Protein AF-A0A4P7CTR2-F1 (afdb_monomer_lite)

Structure (mmCIF, N/CA/C/O backbone):
data_AF-A0A4P7CTR2-F1
#
_entry.id   AF-A0A4P7CTR2-F1
#
loop_
_atom_site.group_PDB
_atom_site.id
_atom_site.type_symbol
_atom_site.label_atom_id
_atom_site.label_alt_id
_atom_site.label_comp_id
_atom_site.label_asym_id
_atom_site.label_entity_id
_atom_site.label_seq_id
_atom_site.pdbx_PDB_ins_code
_atom_site.Cartn_x
_atom_site.Cartn_y
_atom_site.Cartn_z
_atom_site.occupancy
_atom_site.B_iso_or_equiv
_atom_site.auth_seq_id
_atom_site.auth_comp_id
_atom_site.auth_asym_id
_atom_site.auth_atom_id
_atom_site.pdbx_PDB_model_num
ATOM 1 N N . MET A 1 1 ? -26.655 32.347 14.691 1.00 46.69 1 MET A N 1
ATOM 2 C CA . MET A 1 1 ? -25.375 31.893 15.283 1.00 46.69 1 MET A CA 1
ATOM 3 C C . MET A 1 1 ? -25.163 30.424 14.925 1.00 46.69 1 MET A C 1
ATOM 5 O O . MET A 1 1 ? -25.678 29.592 15.640 1.00 46.69 1 MET A O 1
ATOM 9 N N . ASN A 1 2 ? -24.488 30.093 13.814 1.00 53.22 2 ASN A N 1
ATOM 10 C CA . ASN A 1 2 ? -24.269 28.684 13.411 1.00 53.22 2 ASN A CA 1
ATOM 11 C C . ASN A 1 2 ? -22.835 28.371 12.930 1.00 53.22 2 ASN A C 1
ATOM 13 O O . ASN A 1 2 ? -22.507 27.213 12.744 1.00 53.22 2 ASN A O 1
ATOM 17 N N . GLY A 1 3 ? -21.941 29.354 12.757 1.00 57.62 3 GLY A N 1
ATOM 18 C CA . GLY A 1 3 ? -20.643 29.130 12.093 1.00 57.62 3 GLY A CA 1
ATOM 19 C C . GLY A 1 3 ? -19.525 28.485 12.930 1.00 57.62 3 GLY A C 1
ATOM 20 O O . GLY A 1 3 ? -18.577 27.967 12.348 1.00 57.62 3 GLY A O 1
ATOM 21 N N . SER A 1 4 ? -19.605 28.511 14.266 1.00 69.31 4 SER A N 1
ATOM 22 C CA . SER A 1 4 ? -18.518 28.031 15.146 1.00 69.31 4 SER A CA 1
ATOM 23 C C . SER A 1 4 ? -18.442 26.498 15.207 1.00 69.31 4 SER A C 1
ATOM 25 O O . SER A 1 4 ? -17.381 25.910 15.008 1.00 69.31 4 SER A O 1
ATOM 27 N N . TRP A 1 5 ? -19.594 25.840 15.361 1.00 57.62 5 TRP A N 1
ATOM 28 C CA . TRP A 1 5 ? -19.695 24.382 15.472 1.00 57.62 5 TRP A CA 1
ATOM 29 C C . TRP A 1 5 ? -19.269 23.648 14.195 1.00 57.62 5 TRP A C 1
ATOM 31 O O . TRP A 1 5 ? -18.527 22.672 14.261 1.00 57.62 5 TRP A O 1
ATOM 41 N N . PHE A 1 6 ? -19.649 24.157 13.016 1.00 58.06 6 PHE A N 1
ATOM 42 C CA . PHE A 1 6 ? -19.224 23.560 11.744 1.00 58.06 6 PHE A CA 1
ATOM 43 C C . PHE A 1 6 ? -17.711 23.653 11.521 1.00 58.06 6 PHE A C 1
ATOM 45 O O . PHE A 1 6 ? -17.120 22.734 10.956 1.00 58.06 6 PHE A O 1
ATOM 52 N N . ARG A 1 7 ? -17.065 24.736 11.975 1.00 64.56 7 ARG A N 1
ATOM 53 C CA . ARG A 1 7 ? -15.605 24.887 11.873 1.00 64.56 7 ARG A CA 1
ATOM 54 C C . ARG A 1 7 ? -14.872 23.949 12.827 1.00 64.56 7 ARG A C 1
ATOM 56 O O . ARG A 1 7 ? -13.909 23.321 12.401 1.00 64.56 7 ARG A O 1
ATOM 63 N N . ALA A 1 8 ? -15.345 23.814 14.066 1.00 62.16 8 ALA A N 1
ATOM 64 C CA . ALA A 1 8 ? -14.761 22.899 15.047 1.00 62.16 8 ALA A CA 1
ATOM 65 C C . ALA A 1 8 ? -14.854 21.433 14.592 1.00 62.16 8 ALA A C 1
ATOM 67 O O . ALA A 1 8 ? -13.853 20.722 14.611 1.00 62.16 8 ALA A O 1
ATOM 68 N N . ASN A 1 9 ? -16.016 21.009 14.081 1.00 65.06 9 ASN A N 1
ATOM 69 C CA . ASN A 1 9 ? -16.195 19.651 13.561 1.00 65.06 9 ASN A CA 1
ATOM 70 C C . ASN A 1 9 ? -15.327 19.384 12.326 1.00 65.06 9 ASN A C 1
ATOM 72 O O . ASN A 1 9 ? -14.750 18.307 12.204 1.00 65.06 9 ASN A O 1
ATOM 76 N N . ARG A 1 10 ? -15.183 20.370 11.428 1.00 59.97 10 ARG A N 1
ATOM 77 C CA . ARG A 1 10 ? -14.284 20.254 10.272 1.00 59.97 10 ARG A CA 1
ATOM 78 C C . ARG A 1 10 ? -12.820 20.145 10.702 1.00 59.97 10 ARG A C 1
ATOM 80 O O . ARG A 1 10 ? -12.109 19.303 10.173 1.00 59.97 10 ARG A O 1
ATOM 87 N N . ALA A 1 11 ? -12.382 20.958 11.662 1.00 59.28 11 ALA A N 1
ATOM 88 C CA . ALA A 1 11 ? -11.019 20.902 12.185 1.00 59.28 11 ALA A CA 1
ATOM 89 C C . ALA A 1 11 ? -10.722 19.556 12.871 1.00 59.28 11 ALA A C 1
ATOM 91 O O . ALA A 1 11 ? -9.657 18.984 12.657 1.00 59.28 11 ALA A O 1
ATOM 92 N N . ALA A 1 12 ? -11.680 19.016 13.631 1.00 61.75 12 ALA A N 1
ATOM 93 C CA . ALA A 1 12 ? -11.560 17.695 14.246 1.00 61.75 12 ALA A CA 1
ATOM 94 C C . ALA A 1 12 ? -11.487 16.571 13.196 1.00 61.75 12 ALA A C 1
ATOM 96 O O . ALA A 1 12 ? -10.621 15.703 13.291 1.00 61.75 12 ALA A O 1
ATOM 97 N N . ALA A 1 13 ? -12.336 16.615 12.163 1.00 63.25 13 ALA A N 1
ATOM 98 C CA . ALA A 1 13 ? -12.302 15.653 11.061 1.00 63.25 13 ALA A CA 1
ATOM 99 C C . ALA A 1 13 ? -10.981 15.720 10.274 1.00 63.25 13 ALA A C 1
ATOM 101 O O . ALA A 1 13 ? -10.389 14.686 9.974 1.00 63.25 13 ALA A O 1
ATOM 102 N N . GLN A 1 14 ? -10.478 16.928 10.007 1.00 69.12 14 GLN A N 1
ATOM 103 C CA . GLN A 1 14 ? -9.193 17.133 9.340 1.00 69.12 14 GLN A CA 1
ATOM 104 C C . GLN A 1 14 ? -8.031 16.597 10.187 1.00 69.12 14 GLN A C 1
ATOM 106 O O . GLN A 1 14 ? -7.189 15.873 9.674 1.00 69.12 14 GLN A O 1
ATOM 111 N N . SER A 1 15 ? -8.027 16.864 11.497 1.00 73.25 15 SER A N 1
ATOM 112 C CA . SER A 1 15 ? -7.017 16.325 12.415 1.00 73.25 15 SER A CA 1
ATOM 113 C C . SER A 1 15 ? -7.023 14.793 12.465 1.00 73.25 15 SER A C 1
ATOM 115 O O . SER A 1 15 ? -5.956 14.189 12.553 1.00 73.25 15 SER A O 1
ATOM 117 N N . ALA A 1 16 ? -8.199 14.160 12.415 1.00 77.50 16 ALA A N 1
ATOM 118 C CA . ALA A 1 16 ? -8.325 12.703 12.401 1.00 77.50 16 ALA A CA 1
ATOM 119 C C . ALA A 1 16 ? -7.847 12.092 11.071 1.00 77.50 16 ALA A C 1
ATOM 121 O O . ALA A 1 16 ? -7.137 11.085 11.079 1.00 77.50 16 ALA A O 1
ATOM 122 N N . SER A 1 17 ? -8.179 12.730 9.943 1.00 80.19 17 SER A N 1
ATOM 123 C CA . SER A 1 17 ? -7.702 12.359 8.603 1.00 80.19 17 SER A CA 1
ATOM 124 C C . SER A 1 17 ? -6.172 12.444 8.523 1.00 80.19 17 SER A C 1
ATOM 126 O O . SER A 1 17 ? -5.509 11.461 8.189 1.00 80.19 17 SER A O 1
ATOM 128 N N . THR A 1 18 ? -5.580 13.550 8.990 1.00 84.25 18 THR A N 1
ATOM 129 C CA . THR A 1 18 ? -4.121 13.718 9.035 1.00 84.25 18 THR A CA 1
ATOM 130 C C . THR A 1 18 ? -3.440 12.703 9.956 1.00 84.25 18 THR A C 1
ATOM 132 O O . THR A 1 18 ? -2.408 12.146 9.584 1.00 84.25 18 THR A O 1
ATOM 135 N N . ALA A 1 19 ? -3.993 12.429 11.141 1.00 87.75 19 ALA A N 1
ATOM 136 C CA . ALA A 1 19 ? -3.435 11.425 12.050 1.00 87.75 19 ALA A CA 1
ATOM 137 C C . ALA A 1 19 ? -3.468 10.017 11.431 1.00 87.75 19 ALA A C 1
ATOM 139 O O . ALA A 1 19 ? -2.473 9.295 11.499 1.00 87.75 19 ALA A O 1
ATOM 140 N N . SER A 1 20 ? -4.575 9.666 10.772 1.00 90.56 20 SER A N 1
ATOM 141 C CA . SER A 1 20 ? -4.723 8.391 10.062 1.00 90.56 20 SER A CA 1
ATOM 142 C C . SER A 1 20 ? -3.704 8.273 8.928 1.00 90.56 20 SER A C 1
ATOM 144 O O . SER A 1 20 ? -3.016 7.261 8.831 1.00 90.56 20 SER A O 1
ATOM 146 N N . ALA A 1 21 ? -3.527 9.332 8.130 1.00 90.56 21 ALA A N 1
ATOM 147 C CA . ALA A 1 21 ? -2.545 9.358 7.049 1.00 90.56 21 ALA A CA 1
ATOM 148 C C . ALA A 1 21 ? -1.117 9.108 7.561 1.00 90.56 21 ALA A C 1
ATOM 150 O O . ALA A 1 21 ? -0.398 8.297 6.988 1.00 90.56 21 ALA A O 1
ATOM 151 N N . HIS A 1 22 ? -0.720 9.727 8.678 1.00 91.69 22 HIS A N 1
ATOM 152 C CA . HIS A 1 22 ? 0.603 9.505 9.278 1.00 91.69 22 HIS A CA 1
ATOM 153 C C . HIS A 1 22 ? 0.786 8.073 9.795 1.00 91.69 22 HIS A C 1
ATOM 155 O O . HIS A 1 22 ? 1.853 7.482 9.613 1.00 91.69 22 HIS A O 1
ATOM 161 N N . GLN A 1 23 ? -0.240 7.500 10.429 1.00 94.69 23 GLN A N 1
ATOM 162 C CA . GLN A 1 23 ? -0.189 6.119 10.911 1.00 94.69 23 GLN A CA 1
ATOM 163 C C . GLN A 1 23 ? -0.034 5.139 9.748 1.00 94.69 23 GLN A C 1
ATOM 165 O O . GLN A 1 23 ? 0.884 4.317 9.757 1.00 94.69 23 GLN A O 1
ATOM 170 N N . ILE A 1 24 ? -0.868 5.273 8.717 1.00 94.88 24 ILE A N 1
ATOM 171 C CA . ILE A 1 24 ? -0.808 4.434 7.517 1.00 94.88 24 ILE A CA 1
ATOM 172 C C . ILE A 1 24 ? 0.540 4.609 6.820 1.00 94.88 24 ILE A C 1
ATOM 174 O O . ILE A 1 24 ? 1.201 3.616 6.525 1.00 94.88 24 ILE A O 1
ATOM 178 N N . ALA A 1 25 ? 1.002 5.849 6.649 1.00 93.94 25 ALA A N 1
ATOM 179 C CA . ALA A 1 25 ? 2.298 6.141 6.050 1.00 93.94 25 ALA A CA 1
ATOM 180 C C . ALA A 1 25 ? 3.446 5.438 6.778 1.00 93.94 25 ALA A C 1
ATOM 182 O O . ALA A 1 25 ? 4.330 4.893 6.128 1.00 93.94 25 ALA A O 1
ATOM 183 N N . SER A 1 26 ? 3.431 5.403 8.114 1.00 94.12 26 SER A N 1
ATOM 184 C CA . SER A 1 26 ? 4.480 4.731 8.890 1.00 94.12 26 SER A CA 1
ATOM 185 C C . SER A 1 26 ? 4.509 3.214 8.660 1.00 94.12 26 SER A C 1
ATOM 187 O O . SER A 1 26 ? 5.589 2.637 8.502 1.00 94.12 26 SER A O 1
ATOM 189 N N . ILE A 1 27 ? 3.338 2.574 8.560 1.00 93.12 27 ILE A N 1
ATOM 190 C CA . ILE A 1 27 ? 3.205 1.145 8.242 1.00 93.12 27 ILE A CA 1
ATOM 191 C C . ILE A 1 27 ? 3.717 0.887 6.824 1.00 93.12 27 ILE A C 1
ATOM 193 O O . ILE A 1 27 ? 4.612 0.064 6.623 1.00 93.12 27 ILE A O 1
ATOM 197 N N . VAL A 1 28 ? 3.189 1.629 5.851 1.00 94.31 28 VAL A N 1
ATOM 198 C CA . VAL A 1 28 ? 3.512 1.470 4.429 1.00 94.31 28 VAL A CA 1
ATOM 199 C C . VAL A 1 28 ? 4.990 1.754 4.167 1.00 94.31 28 VAL A C 1
ATOM 201 O O . VAL A 1 28 ? 5.635 0.987 3.458 1.00 94.31 28 VAL A O 1
ATOM 204 N N . ALA A 1 29 ? 5.569 2.780 4.796 1.00 91.88 29 ALA A N 1
ATOM 205 C CA . ALA A 1 29 ? 6.996 3.078 4.704 1.00 91.88 29 ALA A CA 1
ATOM 206 C C . ALA A 1 29 ? 7.856 1.946 5.274 1.00 91.88 29 ALA A C 1
ATOM 208 O O . ALA A 1 29 ? 8.829 1.540 4.645 1.00 91.88 29 ALA A O 1
ATOM 209 N N . THR A 1 30 ? 7.487 1.403 6.437 1.00 91.81 30 THR A N 1
ATOM 210 C CA . THR A 1 30 ? 8.236 0.313 7.082 1.00 91.81 30 THR A CA 1
ATOM 211 C C . THR A 1 30 ? 8.235 -0.946 6.216 1.00 91.81 30 THR A C 1
ATOM 213 O O . THR A 1 30 ? 9.282 -1.565 5.994 1.00 91.81 30 THR A O 1
ATOM 216 N N . LEU A 1 31 ? 7.067 -1.318 5.690 1.00 90.50 31 LEU A N 1
ATOM 217 C CA . LEU A 1 31 ? 6.903 -2.495 4.840 1.00 90.50 31 LEU A CA 1
ATOM 218 C C . LEU A 1 31 ? 7.551 -2.295 3.465 1.00 90.50 31 LEU A C 1
ATOM 220 O O . LEU A 1 31 ? 8.256 -3.189 2.991 1.00 90.50 31 LEU A O 1
ATOM 224 N N . GLY A 1 32 ? 7.372 -1.122 2.859 1.00 88.19 3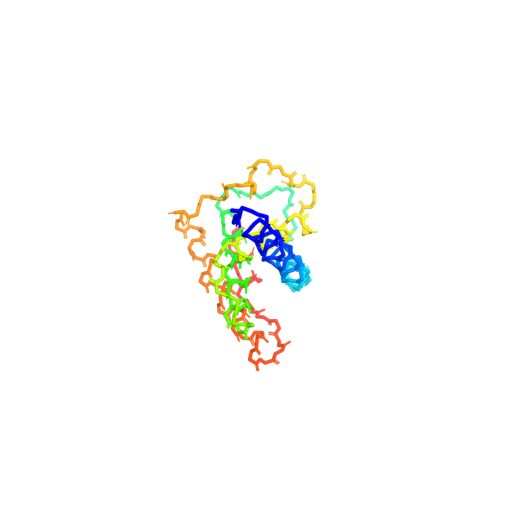2 GLY A N 1
ATOM 225 C CA . GLY A 1 32 ? 7.982 -0.747 1.586 1.00 88.19 32 GLY A CA 1
ATOM 226 C C . GLY A 1 32 ? 9.506 -0.731 1.665 1.00 88.19 32 GLY A C 1
ATOM 227 O O . GLY A 1 32 ? 10.164 -1.382 0.858 1.00 88.19 32 GLY A O 1
ATOM 228 N N . LEU A 1 33 ? 10.081 -0.094 2.689 1.00 86.81 33 LEU A N 1
ATOM 229 C CA . LEU A 1 33 ? 11.529 -0.087 2.914 1.00 86.81 33 LEU A CA 1
ATOM 230 C C . LEU A 1 33 ? 12.072 -1.505 3.120 1.00 86.81 33 LEU A C 1
ATOM 232 O O . LEU A 1 33 ? 13.086 -1.869 2.532 1.00 86.81 33 LEU A O 1
ATOM 236 N N . SER A 1 34 ? 11.379 -2.336 3.904 1.00 85.06 34 SER A N 1
ATOM 237 C CA . SER A 1 34 ? 11.779 -3.733 4.125 1.00 85.06 34 SER A CA 1
ATOM 238 C C . SER A 1 34 ? 11.745 -4.568 2.841 1.00 85.06 34 SER A C 1
ATOM 240 O O . SER A 1 34 ? 12.516 -5.514 2.694 1.00 85.06 34 SER A O 1
ATOM 242 N N . ALA A 1 35 ? 10.835 -4.271 1.915 1.00 85.12 35 ALA A N 1
ATOM 243 C CA . ALA A 1 35 ? 10.794 -4.902 0.600 1.00 85.12 35 ALA A CA 1
ATOM 244 C C . ALA A 1 35 ? 11.918 -4.385 -0.311 1.00 85.12 35 ALA A C 1
ATOM 246 O O . ALA A 1 35 ? 12.635 -5.202 -0.885 1.00 85.12 35 ALA A O 1
ATOM 247 N N . ILE A 1 36 ? 12.137 -3.066 -0.359 1.00 83.56 36 ILE A N 1
ATOM 248 C CA . ILE A 1 36 ? 13.215 -2.429 -1.132 1.00 83.56 36 ILE A CA 1
ATOM 249 C C . ILE A 1 36 ? 14.587 -2.949 -0.701 1.00 83.56 36 ILE A C 1
ATOM 251 O O . ILE A 1 36 ? 15.394 -3.287 -1.550 1.00 83.56 36 ILE A O 1
ATOM 255 N N . MET A 1 37 ? 14.842 -3.073 0.603 1.00 81.25 37 MET A N 1
ATOM 256 C CA . MET A 1 37 ? 16.113 -3.593 1.123 1.00 81.25 37 MET A CA 1
ATOM 257 C C . MET A 1 37 ? 16.336 -5.082 0.819 1.00 81.25 37 MET A C 1
ATOM 259 O O . MET A 1 37 ? 17.470 -5.550 0.881 1.00 81.25 37 MET A O 1
ATOM 263 N N . ARG A 1 38 ? 15.262 -5.841 0.551 1.00 78.38 38 ARG A N 1
ATOM 264 C CA . ARG A 1 38 ? 15.325 -7.268 0.186 1.00 78.38 38 ARG A CA 1
ATOM 265 C C . ARG A 1 38 ? 15.453 -7.484 -1.317 1.00 78.38 38 ARG A C 1
ATOM 267 O O . ARG A 1 38 ? 16.024 -8.489 -1.722 1.00 78.38 38 ARG A O 1
ATOM 274 N N . SER A 1 39 ? 14.930 -6.573 -2.133 1.00 68.62 39 SER A N 1
ATOM 275 C CA . SER A 1 39 ? 15.355 -6.472 -3.526 1.00 68.62 39 SER A CA 1
ATOM 276 C C . SER A 1 39 ? 16.782 -5.931 -3.545 1.00 68.62 39 SER A C 1
ATOM 278 O O . SER A 1 39 ? 17.101 -5.035 -2.776 1.00 68.62 39 SER A O 1
ATOM 280 N N . GLU A 1 40 ? 17.663 -6.401 -4.418 1.00 69.06 40 GLU A N 1
ATOM 281 C CA . GLU A 1 40 ? 19.028 -5.853 -4.569 1.00 69.06 40 GLU A CA 1
ATOM 282 C C . GLU A 1 40 ? 19.033 -4.423 -5.174 1.00 69.06 40 GLU A C 1
ATOM 284 O O . GLU A 1 40 ? 19.985 -3.978 -5.811 1.00 69.06 40 GLU A O 1
ATOM 289 N N . TYR A 1 41 ? 17.936 -3.690 -4.994 1.00 68.50 41 TYR A N 1
ATOM 290 C CA . TYR A 1 41 ? 17.607 -2.428 -5.616 1.00 68.50 41 TYR A CA 1
ATOM 291 C C . TYR A 1 41 ? 18.330 -1.270 -4.919 1.00 68.50 41 TYR A C 1
ATOM 293 O O . TYR A 1 41 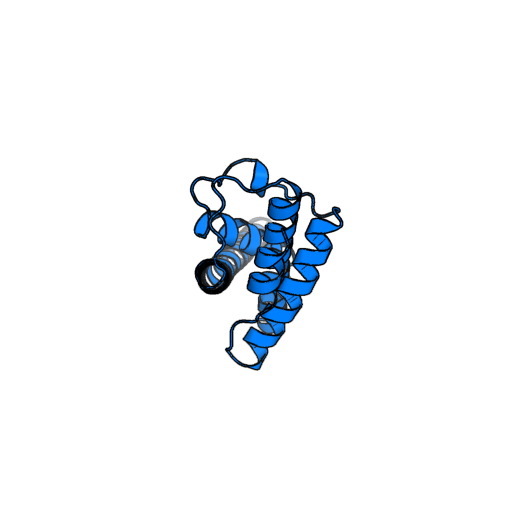? 17.918 -0.794 -3.861 1.00 68.50 41 TYR A O 1
ATOM 301 N N . GLN A 1 42 ? 19.418 -0.798 -5.530 1.00 64.38 42 GLN A N 1
ATOM 302 C CA . GLN A 1 42 ? 20.182 0.372 -5.082 1.00 64.38 42 GLN A CA 1
ATOM 303 C C . GLN A 1 42 ? 20.273 1.426 -6.194 1.00 64.38 42 GLN A C 1
ATOM 305 O O . GLN A 1 42 ? 21.322 1.581 -6.822 1.00 6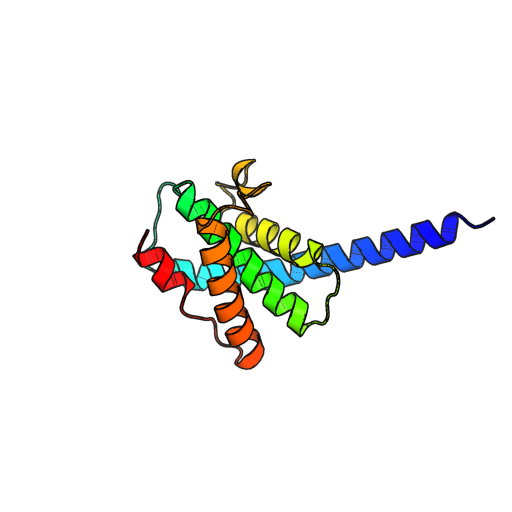4.38 42 GLN A O 1
ATOM 310 N N . PRO A 1 43 ? 19.195 2.172 -6.486 1.00 61.41 43 PRO A N 1
ATOM 311 C CA . PRO A 1 43 ? 19.262 3.201 -7.509 1.00 61.41 43 PRO A CA 1
ATOM 312 C C . PRO A 1 43 ? 20.053 4.414 -7.001 1.00 61.41 43 PRO A C 1
ATOM 314 O O . PRO A 1 43 ? 19.739 5.000 -5.964 1.00 61.41 43 PRO A O 1
ATOM 317 N N . CYS A 1 44 ? 21.044 4.860 -7.777 1.00 60.22 44 CYS A N 1
ATOM 318 C CA . CYS A 1 44 ? 21.643 6.188 -7.597 1.00 60.22 44 CYS A CA 1
ATOM 319 C C . CYS A 1 44 ? 20.664 7.320 -7.985 1.00 60.22 44 CYS A C 1
ATOM 321 O O . CYS A 1 44 ? 20.835 8.458 -7.551 1.00 60.22 44 CYS A O 1
ATOM 323 N N . SER A 1 45 ? 19.636 7.003 -8.781 1.00 66.12 45 SER A N 1
ATOM 324 C CA . SER A 1 45 ? 18.521 7.873 -9.176 1.00 66.12 45 SER A CA 1
ATOM 325 C C . SER A 1 45 ? 17.346 7.024 -9.674 1.00 66.12 45 SER A C 1
ATOM 327 O O . SER A 1 45 ? 17.575 6.016 -10.340 1.00 66.12 45 SER A O 1
ATOM 329 N N . LEU A 1 46 ? 16.105 7.437 -9.406 1.00 72.38 46 LEU A N 1
ATOM 330 C CA . LEU A 1 46 ? 14.901 6.783 -9.933 1.00 72.38 46 LEU A CA 1
ATOM 331 C C . LEU A 1 46 ? 14.539 7.362 -11.311 1.00 72.38 46 LEU A C 1
ATOM 333 O O . LEU A 1 46 ? 14.575 8.579 -11.494 1.00 72.38 46 LEU A O 1
ATOM 337 N N . SER A 1 47 ? 14.173 6.511 -12.275 1.00 80.69 47 SER A N 1
ATOM 338 C CA . SER A 1 47 ? 13.564 6.971 -13.534 1.00 80.69 47 SER A CA 1
ATOM 339 C C . SER A 1 47 ? 12.164 7.549 -13.279 1.00 80.69 47 SER A C 1
ATOM 341 O O . SER A 1 47 ? 11.554 7.260 -12.248 1.00 80.69 47 SER A O 1
ATOM 343 N N . ALA A 1 48 ? 11.633 8.354 -14.205 1.00 80.75 48 ALA A N 1
ATOM 344 C CA . ALA A 1 48 ? 10.272 8.893 -14.089 1.00 80.75 48 ALA A CA 1
ATOM 345 C C . ALA A 1 48 ? 9.213 7.776 -14.013 1.00 80.75 48 ALA A C 1
ATOM 347 O O . ALA A 1 48 ? 8.353 7.806 -13.137 1.00 80.75 48 ALA A O 1
ATOM 348 N N . ASP A 1 49 ? 9.346 6.737 -14.841 1.00 85.62 49 ASP A N 1
ATOM 349 C CA . ASP A 1 49 ? 8.461 5.566 -14.822 1.00 85.62 49 ASP A CA 1
ATOM 350 C C . ASP A 1 49 ? 8.529 4.807 -13.494 1.00 85.62 49 ASP A C 1
ATOM 352 O O . ASP A 1 49 ? 7.494 4.430 -12.941 1.00 85.62 49 ASP A O 1
ATOM 356 N N . MET A 1 50 ? 9.731 4.600 -12.943 1.00 84.88 50 MET A N 1
ATOM 357 C CA . MET A 1 50 ? 9.886 3.919 -11.656 1.00 84.88 50 MET A CA 1
ATOM 358 C C . MET A 1 50 ? 9.378 4.781 -10.497 1.00 84.88 50 MET A C 1
ATOM 360 O O . MET A 1 50 ? 8.767 4.269 -9.564 1.00 84.88 50 MET A O 1
ATOM 364 N N . THR A 1 51 ? 9.563 6.098 -10.585 1.00 84.94 51 THR A N 1
ATOM 365 C CA . THR A 1 51 ? 8.989 7.076 -9.653 1.00 84.94 51 THR A CA 1
ATOM 366 C C . THR A 1 51 ? 7.463 6.960 -9.654 1.00 84.94 51 THR A C 1
ATOM 368 O O . THR A 1 51 ? 6.865 6.699 -8.614 1.00 84.94 51 THR A O 1
ATOM 371 N N . ALA A 1 52 ? 6.820 7.041 -10.821 1.00 86.31 52 ALA A N 1
ATOM 372 C CA . ALA A 1 52 ? 5.370 6.891 -10.938 1.00 86.31 52 ALA A CA 1
ATOM 373 C C . ALA A 1 52 ? 4.887 5.522 -10.429 1.00 86.31 52 ALA A C 1
ATOM 375 O O . ALA A 1 52 ? 3.905 5.442 -9.693 1.00 86.31 52 ALA A O 1
ATOM 376 N N . THR A 1 53 ? 5.618 4.455 -10.755 1.00 89.94 53 THR A N 1
ATOM 377 C CA . THR A 1 53 ? 5.321 3.085 -10.318 1.00 89.94 53 THR A CA 1
ATOM 378 C C . THR A 1 53 ? 5.390 2.937 -8.793 1.00 89.94 53 THR A C 1
ATOM 380 O O . THR A 1 53 ? 4.471 2.389 -8.185 1.00 89.94 53 THR A O 1
ATOM 383 N N . LEU A 1 54 ? 6.439 3.456 -8.149 1.00 88.81 54 LEU A N 1
ATOM 384 C CA . LEU A 1 54 ? 6.596 3.435 -6.692 1.00 88.81 54 LEU A CA 1
ATOM 385 C C . LEU A 1 54 ? 5.533 4.280 -5.988 1.00 88.81 54 LEU A C 1
ATOM 387 O O . LEU A 1 54 ? 4.959 3.836 -4.994 1.00 88.81 54 LEU A O 1
ATOM 391 N N . ALA A 1 55 ? 5.237 5.471 -6.511 1.00 88.25 55 ALA A N 1
ATOM 392 C CA . ALA A 1 55 ? 4.170 6.314 -5.979 1.00 88.25 55 ALA A CA 1
ATOM 393 C C . ALA A 1 55 ? 2.812 5.601 -6.051 1.00 88.25 55 ALA A C 1
ATOM 395 O O . ALA A 1 55 ? 2.084 5.557 -5.058 1.00 88.25 55 ALA A O 1
ATOM 396 N N . GLY A 1 56 ? 2.517 4.976 -7.195 1.00 91.69 56 GLY A N 1
ATOM 397 C CA . GLY A 1 56 ? 1.339 4.138 -7.382 1.00 91.69 56 GLY A CA 1
ATOM 398 C C . GLY A 1 56 ? 1.281 3.018 -6.352 1.00 91.69 56 GLY A C 1
ATOM 399 O O . GLY A 1 56 ? 0.276 2.878 -5.662 1.00 91.69 56 GLY A O 1
ATOM 400 N N . TYR A 1 57 ? 2.375 2.274 -6.179 1.00 94.12 57 TYR A N 1
ATOM 401 C CA . TYR A 1 57 ? 2.457 1.176 -5.214 1.00 94.12 57 TYR A CA 1
ATOM 402 C C . TYR A 1 57 ? 2.124 1.615 -3.785 1.00 94.12 57 TYR A C 1
ATOM 404 O O . TYR A 1 57 ? 1.259 1.021 -3.138 1.00 94.12 57 TYR A O 1
ATOM 412 N N . LEU A 1 58 ? 2.751 2.680 -3.284 1.00 93.00 58 LEU A N 1
ATOM 413 C CA . LEU A 1 58 ? 2.508 3.136 -1.912 1.00 93.00 58 LEU A CA 1
ATOM 414 C C . LEU A 1 58 ? 1.083 3.675 -1.729 1.00 93.00 58 LEU A C 1
ATOM 416 O O . LEU A 1 58 ? 0.482 3.459 -0.674 1.00 93.00 58 LEU A O 1
ATOM 420 N N . TYR A 1 59 ? 0.521 4.323 -2.754 1.00 92.81 59 TYR A N 1
ATOM 421 C CA . TYR A 1 59 ? -0.887 4.717 -2.774 1.00 92.81 59 TYR A CA 1
ATOM 422 C C . TYR A 1 59 ? -1.814 3.494 -2.712 1.00 92.81 59 TYR A C 1
ATOM 424 O O . TYR A 1 59 ? -2.703 3.442 -1.862 1.00 92.81 59 TYR A O 1
ATOM 432 N N . GLY A 1 60 ? -1.594 2.491 -3.566 1.00 94.50 60 GLY A N 1
ATOM 433 C CA . GLY A 1 60 ? -2.400 1.271 -3.618 1.00 94.50 60 GLY A CA 1
ATOM 434 C C . GLY A 1 60 ? -2.401 0.513 -2.292 1.00 94.50 60 GLY A C 1
ATOM 435 O O . GLY A 1 60 ? -3.462 0.125 -1.800 1.00 94.50 60 GLY A O 1
ATOM 436 N N . PHE A 1 61 ? -1.228 0.388 -1.668 1.00 96.06 61 PHE A N 1
ATOM 437 C CA . PHE A 1 61 ? -1.084 -0.241 -0.355 1.00 96.06 61 PHE A CA 1
ATOM 438 C C . PHE A 1 61 ? -1.828 0.556 0.721 1.00 96.06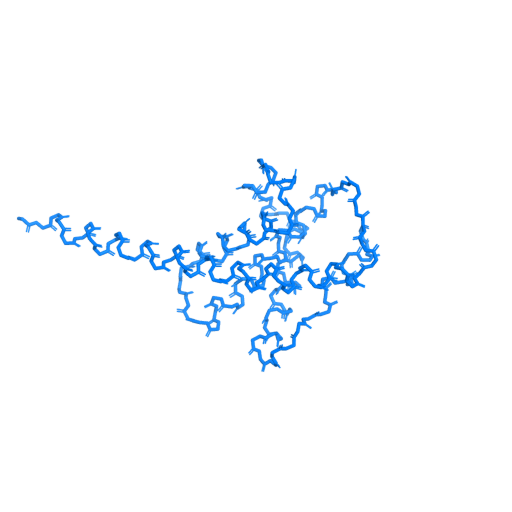 61 PHE A C 1
ATOM 440 O O . PHE A 1 61 ? -2.603 -0.002 1.501 1.00 96.06 61 PHE A O 1
ATOM 447 N N . SER A 1 62 ? -1.648 1.880 0.735 1.00 95.06 62 SER A N 1
ATOM 448 C CA . SER A 1 62 ? -2.359 2.770 1.659 1.00 95.06 62 SER A CA 1
ATOM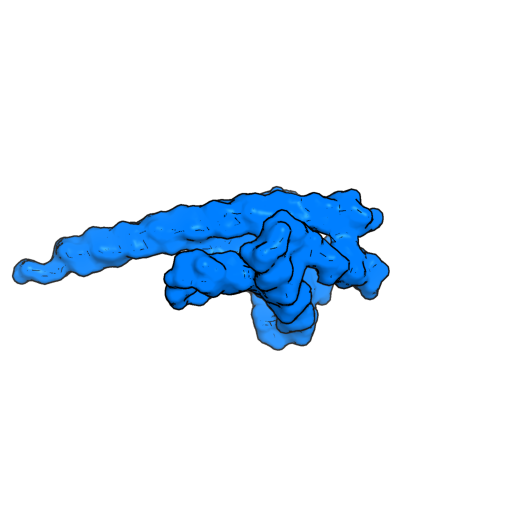 449 C C . SER A 1 62 ? -3.877 2.660 1.494 1.00 95.06 62 SER A C 1
ATOM 451 O O . SER A 1 62 ? -4.598 2.605 2.488 1.00 95.06 62 SER A O 1
ATOM 453 N N . ALA A 1 63 ? -4.375 2.556 0.258 1.00 94.56 63 ALA A N 1
ATOM 454 C CA . ALA A 1 63 ? -5.796 2.385 -0.034 1.00 94.56 63 ALA A CA 1
ATOM 455 C C . ALA A 1 63 ? -6.360 1.062 0.514 1.00 94.56 63 ALA A C 1
ATOM 457 O O . ALA A 1 63 ? -7.486 1.043 1.021 1.00 94.56 63 ALA A O 1
ATOM 458 N N . ALA A 1 64 ? -5.583 -0.025 0.473 1.00 95.38 64 ALA A N 1
ATOM 459 C CA . ALA A 1 64 ? -5.974 -1.296 1.081 1.00 95.38 64 ALA A CA 1
ATOM 460 C C . ALA A 1 64 ? -6.113 -1.174 2.611 1.00 95.38 64 ALA A C 1
ATOM 462 O O . ALA A 1 64 ? -7.112 -1.623 3.175 1.00 95.38 64 ALA A O 1
ATOM 463 N N . ILE A 1 65 ? -5.177 -0.489 3.283 1.00 94.38 65 ILE A N 1
ATOM 464 C CA . ILE A 1 65 ? -5.269 -0.230 4.732 1.00 94.38 65 ILE A CA 1
ATOM 465 C C . ILE A 1 65 ? -6.459 0.684 5.053 1.00 94.38 65 ILE A C 1
ATOM 467 O O . ILE A 1 65 ? -7.226 0.374 5.964 1.00 94.38 65 ILE A O 1
ATOM 471 N N . CYS A 1 66 ? -6.668 1.769 4.295 1.00 94.38 66 CYS A N 1
ATOM 472 C CA . CYS A 1 66 ? -7.836 2.641 4.464 1.00 94.38 66 CYS A CA 1
ATOM 473 C C . CYS A 1 66 ? -9.144 1.850 4.374 1.00 94.38 66 CYS A C 1
ATOM 475 O O . CYS A 1 66 ? -10.031 2.032 5.207 1.00 94.38 66 CYS A O 1
ATOM 477 N N . THR A 1 67 ? -9.245 0.939 3.404 1.00 94.62 67 THR A N 1
ATOM 478 C CA . THR A 1 67 ? -10.414 0.067 3.234 1.00 94.62 67 THR A CA 1
ATOM 479 C C . THR A 1 67 ? -10.600 -0.843 4.448 1.00 94.62 67 THR A C 1
ATOM 481 O O . THR A 1 67 ? -11.696 -0.912 5.002 1.00 94.62 67 THR A O 1
ATOM 484 N N . ALA A 1 68 ? -9.525 -1.481 4.916 1.00 94.19 68 ALA A N 1
ATOM 485 C CA . ALA A 1 68 ? -9.547 -2.353 6.089 1.00 94.19 68 ALA A CA 1
ATOM 486 C C . ALA A 1 68 ? -9.947 -1.622 7.380 1.00 94.19 68 ALA A C 1
ATOM 488 O O . ALA A 1 68 ? -10.599 -2.199 8.249 1.00 94.19 68 ALA A O 1
ATOM 489 N N . TRP A 1 69 ? -9.561 -0.353 7.511 1.00 94.00 69 TRP A N 1
ATOM 490 C CA . TRP A 1 69 ? -9.866 0.495 8.667 1.00 94.00 69 TRP A CA 1
ATOM 491 C C . TRP A 1 69 ? -11.165 1.296 8.505 1.00 94.00 69 TRP A C 1
ATOM 493 O O . TRP A 1 69 ? -11.482 2.120 9.361 1.00 94.00 69 TRP A O 1
ATOM 503 N N . ALA A 1 70 ? -11.923 1.060 7.428 1.00 92.50 70 ALA A N 1
ATOM 504 C CA . ALA A 1 70 ? -13.155 1.775 7.096 1.00 92.50 70 ALA A CA 1
ATOM 505 C C . ALA A 1 70 ? -12.991 3.311 7.032 1.00 92.50 70 ALA A C 1
ATOM 507 O O . ALA A 1 70 ? -13.898 4.071 7.382 1.00 92.50 70 ALA A O 1
ATOM 508 N N . ILE A 1 71 ? -11.834 3.784 6.563 1.00 90.31 71 ILE A N 1
ATOM 509 C CA . ILE A 1 71 ? -11.567 5.203 6.320 1.00 90.31 71 ILE A CA 1
ATOM 510 C C . ILE A 1 71 ? -12.189 5.591 4.975 1.00 90.31 71 ILE A C 1
ATOM 512 O O . ILE A 1 71 ? -11.716 5.188 3.916 1.00 90.31 71 ILE A O 1
ATOM 516 N N . ALA A 1 72 ? -13.259 6.389 5.021 1.00 82.25 72 ALA A N 1
ATOM 517 C CA . ALA A 1 72 ? -14.025 6.795 3.837 1.00 82.25 72 ALA A CA 1
ATOM 518 C C . ALA A 1 72 ? -13.365 7.914 3.005 1.00 82.25 72 ALA A C 1
ATOM 520 O O . ALA A 1 72 ? -13.754 8.148 1.861 1.00 82.25 72 ALA A O 1
ATOM 521 N N . ASP A 1 73 ? -12.398 8.630 3.578 1.00 84.56 73 ASP A N 1
ATOM 522 C CA . ASP A 1 73 ? -11.711 9.739 2.920 1.00 84.56 73 ASP A CA 1
ATOM 523 C C . ASP A 1 73 ? -10.605 9.213 1.993 1.00 84.56 73 ASP A C 1
ATOM 525 O O . ASP A 1 73 ? -9.538 8.792 2.441 1.00 84.56 73 ASP A O 1
ATOM 529 N N . GLN A 1 74 ? -10.862 9.247 0.683 1.00 76.38 74 GLN A N 1
ATOM 530 C CA . GLN A 1 74 ? -9.901 8.821 -0.340 1.00 76.38 74 GLN A CA 1
ATOM 531 C C . GLN A 1 74 ? -8.620 9.672 -0.350 1.00 76.38 74 GLN A C 1
ATOM 533 O O . GLN A 1 74 ? -7.576 9.178 -0.783 1.00 76.38 74 GLN A O 1
ATOM 538 N N . GLY A 1 75 ? -8.671 10.909 0.162 1.00 85.19 75 GLY A N 1
ATOM 539 C CA . GLY A 1 75 ? -7.497 11.769 0.308 1.00 85.19 75 GLY A CA 1
ATOM 540 C C . GLY A 1 75 ? -6.464 11.185 1.271 1.00 85.19 75 GLY A C 1
ATOM 541 O O . GLY A 1 75 ? -5.269 11.291 1.014 1.00 85.19 75 GLY A O 1
ATOM 542 N N . VAL A 1 76 ? -6.906 10.454 2.303 1.00 89.06 76 VAL A N 1
ATOM 543 C CA . VAL A 1 76 ? -6.017 9.834 3.302 1.00 89.06 76 VAL A CA 1
ATOM 544 C C . VAL A 1 76 ? -5.056 8.839 2.662 1.00 89.06 76 VAL A C 1
ATOM 546 O O . VAL A 1 76 ? -3.891 8.794 3.042 1.00 89.06 76 VAL A O 1
ATOM 549 N N . ALA A 1 77 ? -5.515 8.047 1.689 1.00 90.56 77 ALA A N 1
ATOM 550 C CA . ALA A 1 77 ? -4.658 7.070 1.018 1.00 90.56 77 ALA A CA 1
ATOM 551 C C . ALA A 1 77 ? -3.569 7.750 0.175 1.00 90.56 77 ALA A C 1
ATOM 553 O O . ALA A 1 77 ? -2.430 7.284 0.146 1.00 90.56 77 ALA A O 1
ATOM 554 N N . MET A 1 78 ? -3.911 8.859 -0.488 1.00 88.12 78 MET A N 1
ATOM 555 C CA . MET A 1 78 ? -2.952 9.642 -1.265 1.00 88.12 78 MET A CA 1
ATOM 556 C C . MET A 1 78 ? -1.945 10.339 -0.348 1.00 88.12 78 MET A C 1
ATOM 558 O O . MET A 1 78 ? -0.740 10.185 -0.536 1.00 88.12 78 MET A O 1
ATOM 562 N N . ASP A 1 79 ? -2.423 11.017 0.697 1.00 89.31 79 ASP A N 1
ATOM 563 C CA . ASP A 1 79 ? -1.574 11.676 1.691 1.00 89.31 79 ASP A CA 1
ATOM 564 C C . ASP A 1 79 ? -0.638 10.672 2.375 1.00 89.31 79 ASP A C 1
ATOM 566 O O . ASP A 1 79 ? 0.556 10.933 2.523 1.00 89.31 79 ASP A O 1
ATOM 570 N N . ALA A 1 80 ? -1.150 9.493 2.741 1.00 91.62 80 ALA A N 1
ATOM 571 C CA . ALA A 1 80 ? -0.350 8.422 3.322 1.00 91.62 80 ALA A CA 1
ATOM 572 C C . ALA A 1 80 ? 0.723 7.906 2.353 1.00 91.62 80 ALA A C 1
ATOM 574 O O . ALA A 1 80 ? 1.864 7.715 2.770 1.00 91.62 80 ALA A O 1
ATOM 575 N N . GLY A 1 81 ? 0.395 7.726 1.069 1.00 89.81 81 GLY A N 1
ATOM 576 C CA . GLY A 1 81 ? 1.360 7.331 0.038 1.00 89.81 81 GLY A CA 1
ATOM 577 C C . GLY A 1 81 ? 2.473 8.368 -0.152 1.00 89.81 81 GLY A C 1
ATOM 578 O O . GLY A 1 81 ? 3.656 8.018 -0.149 1.00 89.81 81 GLY A O 1
ATOM 579 N N . CYS A 1 82 ? 2.110 9.652 -0.228 1.00 86.81 82 CYS A N 1
ATOM 580 C CA . CYS A 1 82 ? 3.049 10.774 -0.322 1.00 86.81 82 CYS A CA 1
ATOM 581 C C . CYS A 1 82 ? 3.952 10.891 0.918 1.00 86.81 82 CYS A C 1
ATOM 583 O O . CYS A 1 82 ? 5.158 11.123 0.811 1.00 86.81 82 CYS A O 1
ATOM 585 N N . LEU A 1 83 ? 3.396 10.700 2.114 1.00 88.94 83 LEU A N 1
ATOM 586 C CA . LEU A 1 83 ? 4.178 10.678 3.349 1.00 88.94 83 LEU A CA 1
ATOM 587 C C . LEU A 1 83 ? 5.096 9.452 3.404 1.00 88.94 83 LEU A C 1
ATOM 589 O O . LEU A 1 83 ? 6.266 9.581 3.763 1.00 88.94 83 LEU A O 1
ATOM 593 N N . ALA A 1 84 ? 4.607 8.273 3.011 1.00 91.00 84 ALA A N 1
ATOM 594 C CA . ALA A 1 84 ? 5.396 7.047 3.003 1.00 91.00 84 ALA A CA 1
ATOM 595 C C . ALA A 1 84 ? 6.616 7.174 2.087 1.00 91.00 84 ALA A C 1
ATOM 597 O O . ALA A 1 84 ? 7.718 6.781 2.474 1.00 91.00 84 ALA A O 1
ATOM 598 N N . ILE A 1 85 ? 6.458 7.779 0.906 1.00 85.94 85 ILE A N 1
ATOM 599 C CA . ILE A 1 85 ? 7.589 7.961 -0.003 1.00 85.94 85 ILE A CA 1
ATOM 600 C C . ILE A 1 85 ? 8.612 8.961 0.529 1.00 85.94 85 ILE A C 1
ATOM 602 O O . ILE A 1 85 ? 9.812 8.726 0.398 1.00 85.94 85 ILE A O 1
ATOM 606 N N . ALA A 1 86 ? 8.164 10.024 1.202 1.00 85.19 86 ALA A N 1
ATOM 607 C CA . ALA A 1 86 ? 9.056 10.973 1.862 1.00 85.19 86 ALA A CA 1
ATOM 608 C C . ALA A 1 86 ? 9.858 10.317 3.002 1.00 85.19 86 ALA A C 1
ATOM 610 O O . ALA A 1 86 ? 11.017 10.672 3.220 1.00 85.19 86 ALA A O 1
ATOM 611 N N . LEU A 1 87 ? 9.270 9.336 3.698 1.00 86.94 87 LEU A N 1
ATOM 612 C CA . LEU A 1 87 ? 9.953 8.549 4.728 1.00 86.94 87 LEU A CA 1
ATOM 613 C C . LEU A 1 87 ? 10.983 7.573 4.136 1.00 86.94 87 LEU A C 1
ATOM 615 O O . LEU A 1 87 ? 12.057 7.412 4.711 1.00 86.94 87 LEU A O 1
ATOM 619 N N . ILE A 1 88 ? 10.682 6.939 2.997 1.00 85.56 88 ILE A N 1
ATOM 620 C CA . ILE A 1 88 ? 11.595 5.990 2.331 1.00 85.56 88 ILE A CA 1
ATOM 621 C C . ILE A 1 88 ? 12.738 6.732 1.616 1.00 85.56 88 ILE A C 1
ATOM 623 O O . ILE A 1 88 ? 13.898 6.335 1.716 1.00 85.56 88 ILE A O 1
ATOM 627 N N . TYR A 1 89 ? 12.429 7.826 0.914 1.00 79.56 89 TYR A N 1
ATOM 628 C CA . TYR A 1 89 ? 13.365 8.583 0.080 1.00 79.56 89 TYR A CA 1
ATOM 629 C C . TYR A 1 89 ? 13.456 10.062 0.499 1.00 79.56 89 TYR A C 1
ATOM 631 O O . TYR A 1 89 ? 13.165 10.958 -0.300 1.00 79.56 89 TYR A O 1
ATOM 639 N N . PRO A 1 90 ? 13.958 10.374 1.709 1.00 74.38 90 PRO A N 1
ATOM 640 C CA . PRO A 1 90 ? 13.987 11.745 2.226 1.00 74.38 90 PRO A CA 1
ATOM 641 C C . PRO A 1 90 ? 14.863 12.697 1.397 1.00 74.38 90 PRO A C 1
ATOM 643 O O . PRO A 1 90 ? 14.679 13.907 1.444 1.00 74.38 90 PRO A O 1
ATOM 646 N N . ARG A 1 91 ? 15.817 12.169 0.616 1.00 67.75 91 ARG A N 1
ATOM 647 C CA . ARG A 1 91 ? 16.688 12.962 -0.275 1.00 67.75 91 ARG A CA 1
ATOM 648 C C . ARG A 1 91 ? 16.103 13.210 -1.665 1.00 67.75 91 ARG A C 1
ATOM 650 O O . ARG A 1 91 ? 16.593 14.085 -2.368 1.00 67.75 91 ARG A O 1
ATOM 657 N N . ILE A 1 92 ? 15.087 12.439 -2.051 1.00 62.22 92 ILE A N 1
ATOM 658 C CA . ILE A 1 92 ? 14.337 12.607 -3.305 1.00 62.22 92 ILE A CA 1
ATOM 659 C C . ILE A 1 92 ? 13.033 13.377 -3.019 1.00 62.22 92 ILE A C 1
ATOM 661 O O . ILE A 1 92 ? 12.305 13.726 -3.941 1.00 62.22 92 ILE A O 1
ATOM 665 N N . ALA A 1 93 ? 12.749 13.683 -1.744 1.00 51.94 93 ALA A N 1
ATOM 666 C CA . ALA A 1 93 ? 11.601 14.456 -1.289 1.00 51.94 93 ALA A CA 1
ATOM 667 C C . ALA A 1 93 ? 11.665 15.907 -1.807 1.00 51.94 93 ALA A C 1
ATOM 669 O O . ALA A 1 93 ? 12.170 16.822 -1.160 1.00 51.94 93 ALA A O 1
ATOM 670 N N . GLY A 1 94 ? 11.152 16.091 -3.019 1.00 55.00 94 GLY A N 1
ATOM 671 C CA . GLY A 1 94 ? 10.919 17.354 -3.703 1.00 55.00 94 GLY A CA 1
ATOM 672 C C . GLY A 1 94 ? 9.674 17.247 -4.587 1.00 55.00 94 GLY A C 1
ATOM 673 O O . GLY A 1 94 ? 8.949 16.252 -4.540 1.00 55.00 94 GLY A O 1
ATOM 674 N N . THR A 1 95 ? 9.440 18.270 -5.413 1.00 54.44 95 THR A N 1
ATOM 675 C CA . THR A 1 95 ? 8.271 18.437 -6.306 1.00 54.44 95 THR A CA 1
ATOM 676 C C . THR A 1 95 ? 7.900 17.207 -7.146 1.00 54.44 95 THR A C 1
ATOM 678 O O . THR A 1 95 ? 6.748 17.090 -7.548 1.00 54.44 95 THR A O 1
ATOM 681 N N . GLN A 1 96 ? 8.837 16.279 -7.367 1.00 57.69 96 GLN A N 1
ATOM 682 C CA . GLN A 1 96 ? 8.639 15.017 -8.090 1.00 57.69 96 GLN A CA 1
ATOM 683 C C . GLN A 1 96 ? 7.594 14.086 -7.451 1.00 57.69 96 GLN A C 1
ATOM 685 O O . GLN A 1 96 ? 6.914 13.365 -8.172 1.00 57.69 96 GLN A O 1
ATOM 690 N N . TRP A 1 97 ? 7.433 14.116 -6.124 1.00 64.50 97 TRP A N 1
ATOM 691 C CA . TRP A 1 97 ? 6.475 13.257 -5.405 1.00 64.50 97 TRP A CA 1
ATOM 692 C C . TRP A 1 97 ? 5.193 13.971 -4.994 1.00 64.50 97 TRP A C 1
ATOM 694 O O . TRP A 1 97 ? 4.244 13.325 -4.568 1.00 64.50 97 TRP A O 1
ATOM 704 N N . ALA A 1 98 ? 5.165 15.301 -5.096 1.00 57.44 98 ALA A N 1
ATOM 705 C CA . ALA A 1 98 ? 3.998 16.097 -4.726 1.00 57.44 98 ALA A CA 1
ATOM 706 C C . ALA A 1 98 ? 2.836 15.919 -5.716 1.00 57.44 98 ALA A C 1
ATOM 708 O O . ALA A 1 98 ? 1.699 16.243 -5.389 1.00 57.44 98 ALA A O 1
ATOM 709 N N . ASN A 1 99 ? 3.132 15.434 -6.924 1.00 60.12 99 ASN A N 1
ATOM 710 C CA . ASN A 1 99 ? 2.140 15.156 -7.946 1.00 60.12 99 ASN A CA 1
ATOM 711 C C . ASN A 1 99 ? 2.648 14.014 -8.842 1.00 60.12 99 ASN A C 1
ATOM 713 O O . ASN A 1 99 ? 3.114 14.282 -9.953 1.00 60.12 99 ASN A O 1
ATOM 717 N N . PRO A 1 100 ? 2.656 12.756 -8.356 1.00 60.28 100 PRO A N 1
ATOM 718 C CA . PRO A 1 100 ? 2.930 11.635 -9.243 1.00 60.28 100 PRO A CA 1
ATOM 719 C C . PRO A 1 100 ? 1.933 11.704 -10.401 1.00 60.28 100 PRO A C 1
ATOM 721 O O . PRO A 1 100 ? 0.787 12.098 -10.190 1.00 60.28 100 PRO A O 1
ATOM 724 N N . GLU A 1 101 ? 2.358 11.365 -11.618 1.00 67.50 101 GLU A N 1
ATOM 725 C CA . GLU A 1 101 ? 1.456 11.291 -12.770 1.00 67.50 101 GLU A CA 1
ATOM 726 C C . GLU A 1 101 ? 0.427 10.177 -12.519 1.00 67.50 101 GLU A C 1
ATOM 728 O O . GLU A 1 101 ? 0.605 9.038 -12.956 1.00 67.50 101 GLU A O 1
ATOM 733 N N . SER A 1 102 ? -0.627 10.493 -11.761 1.00 68.62 102 SER A N 1
ATOM 734 C CA . SER A 1 102 ? -1.633 9.555 -11.251 1.00 68.62 102 SER A CA 1
ATOM 735 C C . SER A 1 102 ? -2.414 8.872 -12.365 1.00 68.62 102 SER A C 1
ATOM 737 O O . SER A 1 102 ? -2.985 7.809 -12.149 1.00 68.62 102 SER A O 1
ATOM 739 N N . ASP A 1 103 ? -2.390 9.478 -13.551 1.00 77.88 103 ASP A N 1
ATOM 740 C CA . ASP A 1 103 ? -3.058 9.001 -14.757 1.00 77.88 103 ASP A CA 1
ATOM 741 C C . ASP A 1 103 ? -2.107 8.194 -15.665 1.00 77.88 103 ASP A C 1
ATOM 743 O O . ASP A 1 103 ? -2.497 7.718 -16.733 1.00 77.88 103 ASP A O 1
ATOM 747 N N . SER A 1 104 ? -0.835 8.031 -15.276 1.00 87.50 104 SER A N 1
ATOM 748 C CA . SER A 1 104 ? 0.130 7.239 -16.041 1.00 87.50 104 SER A CA 1
ATOM 749 C C . SER A 1 104 ? -0.125 5.737 -15.879 1.00 87.50 104 SER A C 1
ATOM 751 O O . SER A 1 104 ? -0.473 5.232 -14.808 1.00 87.50 104 SER A O 1
ATOM 753 N N . ALA A 1 105 ? 0.137 4.969 -16.941 1.00 90.88 105 ALA A N 1
ATOM 754 C CA . ALA A 1 105 ? 0.059 3.508 -16.881 1.00 90.88 105 ALA A CA 1
ATOM 755 C C . ALA A 1 105 ? 1.035 2.915 -15.846 1.00 90.88 105 ALA A C 1
ATOM 757 O O . ALA A 1 105 ? 0.741 1.891 -15.232 1.00 90.88 105 ALA A O 1
ATOM 758 N N . ALA A 1 106 ? 2.189 3.561 -15.644 1.00 90.75 106 ALA A N 1
ATOM 759 C CA . ALA A 1 106 ? 3.165 3.187 -14.628 1.00 90.75 106 ALA A CA 1
ATOM 760 C C . ALA A 1 106 ? 2.577 3.302 -13.214 1.00 90.75 106 ALA A C 1
ATOM 762 O O . ALA A 1 106 ? 2.643 2.343 -12.443 1.00 90.75 106 ALA A O 1
ATOM 763 N N . PHE A 1 107 ? 1.920 4.425 -12.913 1.00 91.06 107 PHE A N 1
ATOM 764 C CA . PHE A 1 107 ? 1.231 4.624 -11.642 1.00 91.06 107 PHE A CA 1
ATOM 765 C C . PHE A 1 107 ? 0.136 3.581 -11.416 1.00 91.06 107 PHE A C 1
ATOM 767 O O . PHE A 1 107 ? 0.114 2.954 -10.361 1.00 91.06 107 PHE A O 1
ATOM 774 N N . HIS A 1 108 ? -0.732 3.331 -12.402 1.00 92.94 108 HIS A N 1
ATOM 775 C CA . HIS A 1 108 ? -1.804 2.340 -12.259 1.00 92.94 108 HIS A CA 1
ATOM 776 C C . HIS A 1 108 ? -1.275 0.920 -12.020 1.00 92.94 108 HIS A C 1
ATOM 778 O O . HIS A 1 108 ? -1.756 0.244 -11.113 1.00 92.94 108 HIS A O 1
ATOM 784 N N . ARG A 1 109 ? -0.229 0.493 -12.747 1.00 93.62 109 ARG A N 1
ATOM 785 C CA . ARG A 1 109 ? 0.435 -0.800 -12.487 1.00 93.62 109 ARG A CA 1
ATOM 786 C C . ARG A 1 109 ? 0.974 -0.883 -11.063 1.00 93.62 109 ARG A C 1
ATOM 788 O O . ARG A 1 109 ? 0.800 -1.904 -10.402 1.00 93.62 109 ARG A O 1
ATOM 795 N N . GLY A 1 110 ? 1.609 0.191 -10.595 1.00 93.81 110 GLY A N 1
ATOM 796 C CA . GLY A 1 110 ? 2.053 0.301 -9.214 1.00 93.81 110 GLY A CA 1
ATOM 797 C C . GLY A 1 110 ? 0.894 0.176 -8.232 1.00 93.81 110 GLY A C 1
ATOM 798 O O . GLY A 1 110 ? 0.951 -0.647 -7.326 1.00 93.81 110 GLY A O 1
ATOM 799 N N . ALA A 1 111 ? -0.174 0.945 -8.437 1.00 94.44 111 ALA A N 1
ATOM 800 C CA . ALA A 1 111 ? -1.345 0.982 -7.567 1.00 94.44 111 ALA A CA 1
ATOM 801 C C . ALA A 1 111 ? -2.042 -0.370 -7.438 1.00 94.44 111 ALA A C 1
ATOM 803 O O . ALA A 1 111 ? -2.440 -0.740 -6.334 1.00 94.44 111 ALA A O 1
ATOM 804 N N . ASP A 1 112 ? -2.151 -1.130 -8.523 1.00 95.62 112 ASP A N 1
ATOM 805 C CA . ASP A 1 112 ? -2.754 -2.459 -8.475 1.00 95.62 112 ASP A CA 1
ATOM 806 C C . ASP A 1 112 ? -1.870 -3.456 -7.714 1.00 95.62 112 ASP A C 1
ATOM 808 O O . ASP A 1 112 ? -2.369 -4.191 -6.860 1.00 95.62 112 ASP A O 1
ATOM 812 N N . ALA A 1 113 ? -0.552 -3.426 -7.934 1.00 95.06 113 ALA A N 1
ATOM 813 C CA . ALA A 1 113 ? 0.386 -4.259 -7.184 1.00 95.06 113 ALA A CA 1
ATOM 814 C C . ALA A 1 113 ? 0.420 -3.902 -5.689 1.00 95.06 113 ALA A C 1
ATOM 816 O O . ALA A 1 113 ? 0.369 -4.782 -4.831 1.00 95.06 113 ALA A O 1
ATOM 817 N N . GLY A 1 114 ? 0.450 -2.608 -5.369 1.00 95.50 114 GLY A N 1
ATOM 818 C CA . GLY A 1 114 ? 0.416 -2.114 -3.996 1.00 95.50 114 GLY A CA 1
ATOM 819 C C . GLY A 1 114 ? -0.869 -2.481 -3.275 1.00 95.50 114 GLY A C 1
ATOM 820 O O . GLY A 1 114 ? -0.829 -2.870 -2.110 1.00 95.50 114 GLY A O 1
ATOM 821 N N . ARG A 1 115 ? -2.009 -2.414 -3.971 1.00 95.69 115 ARG A N 1
ATOM 822 C CA . ARG A 1 115 ? -3.296 -2.844 -3.421 1.00 95.69 115 ARG A CA 1
ATOM 823 C C . ARG A 1 115 ? -3.286 -4.333 -3.095 1.00 95.69 115 ARG A C 1
ATOM 825 O O . ARG A 1 115 ? -3.668 -4.687 -1.987 1.00 95.69 115 ARG A O 1
ATOM 832 N N . ALA A 1 116 ? -2.796 -5.175 -4.002 1.00 94.94 116 ALA A N 1
ATOM 833 C CA . ALA A 1 116 ? -2.711 -6.616 -3.774 1.00 94.94 116 ALA A CA 1
ATOM 834 C C . ALA A 1 116 ? -1.791 -6.972 -2.587 1.00 94.94 116 ALA A C 1
ATOM 836 O O . ALA A 1 116 ? -2.195 -7.728 -1.701 1.00 94.94 116 ALA A O 1
ATOM 837 N N . ASP A 1 117 ? -0.592 -6.381 -2.512 1.00 94.50 117 ASP A N 1
ATOM 838 C CA . ASP A 1 117 ? 0.324 -6.579 -1.378 1.00 94.50 117 ASP A CA 1
ATOM 839 C C . ASP A 1 117 ? -0.286 -6.045 -0.061 1.00 94.50 117 ASP A C 1
ATOM 841 O O . ASP A 1 117 ? -0.131 -6.658 1.000 1.00 94.50 117 ASP A O 1
ATOM 845 N N . GLY A 1 118 ? -1.030 -4.935 -0.119 1.00 94.50 118 GLY A N 1
ATOM 846 C CA . GLY A 1 118 ? -1.737 -4.357 1.023 1.00 94.50 118 GLY A CA 1
ATOM 847 C C . GLY A 1 118 ? -2.906 -5.211 1.519 1.00 94.50 118 GLY A C 1
ATOM 848 O O . GLY A 1 118 ? -3.046 -5.418 2.723 1.00 94.50 118 GLY A O 1
ATOM 849 N N . GLU A 1 119 ? -3.717 -5.762 0.617 1.00 94.94 119 GLU A N 1
ATOM 850 C CA . GLU A 1 119 ? -4.801 -6.701 0.940 1.00 94.94 119 GLU A CA 1
ATOM 851 C C . GLU A 1 119 ? -4.252 -7.988 1.566 1.00 94.94 119 GLU A C 1
ATOM 853 O O . GLU A 1 119 ? -4.793 -8.487 2.562 1.00 94.94 119 GLU A O 1
ATOM 858 N N . GLN A 1 120 ? -3.131 -8.493 1.042 1.00 93.44 120 GLN A N 1
ATOM 859 C CA . GLN A 1 120 ? -2.421 -9.622 1.633 1.00 93.44 120 GLN A CA 1
ATOM 860 C C . GLN A 1 120 ? -1.939 -9.293 3.051 1.00 93.44 120 GLN A C 1
ATOM 862 O O . GLN A 1 120 ? -2.148 -10.100 3.964 1.00 93.44 120 GLN A O 1
ATOM 867 N N . TYR A 1 121 ? -1.332 -8.122 3.258 1.00 93.38 121 TYR A N 1
ATOM 868 C CA . TYR A 1 121 ? -0.882 -7.683 4.578 1.00 93.38 121 TYR A CA 1
ATOM 869 C C . TYR A 1 121 ? -2.039 -7.563 5.569 1.00 93.38 121 TYR A C 1
ATOM 871 O O . TYR A 1 121 ? -1.949 -8.092 6.674 1.00 93.38 121 TYR A O 1
ATOM 879 N N . VAL A 1 122 ? -3.146 -6.939 5.172 1.00 92.69 122 VAL A N 1
ATOM 880 C CA . VAL A 1 122 ? -4.345 -6.817 6.013 1.00 92.69 122 VAL A CA 1
ATOM 881 C C . VAL A 1 122 ? -4.886 -8.193 6.410 1.00 92.69 122 VAL A C 1
ATOM 883 O O . VAL A 1 122 ? -5.287 -8.390 7.555 1.00 92.69 122 VAL A O 1
ATOM 886 N N . THR A 1 123 ? -4.882 -9.151 5.483 1.00 92.12 123 THR A N 1
ATOM 887 C CA . THR A 1 123 ? -5.465 -10.483 5.706 1.00 92.12 123 THR A CA 1
ATOM 888 C C . THR A 1 123 ? -4.560 -11.395 6.535 1.00 92.12 123 THR A C 1
ATOM 890 O O . THR A 1 123 ? -5.045 -12.176 7.351 1.00 92.12 123 THR A O 1
ATOM 893 N N . SER A 1 124 ? -3.246 -11.338 6.312 1.00 89.56 124 SER A N 1
ATOM 894 C CA . SER A 1 124 ? -2.293 -12.335 6.825 1.00 89.56 124 SER A CA 1
ATOM 895 C C . SER A 1 124 ? -1.238 -11.778 7.783 1.00 89.56 124 SER A C 1
ATOM 897 O O . SER A 1 124 ? -0.514 -12.550 8.407 1.00 89.56 124 SER A O 1
ATOM 899 N N . GLY A 1 125 ? -1.104 -10.455 7.883 1.00 86.69 125 GLY A N 1
ATOM 900 C CA . GLY A 1 125 ? -0.008 -9.780 8.584 1.00 86.69 125 GLY A CA 1
ATOM 901 C C . GLY A 1 125 ? 1.347 -9.879 7.872 1.00 86.69 125 GLY A C 1
ATOM 902 O O . GLY A 1 125 ? 2.340 -9.349 8.371 1.00 86.69 125 GLY A O 1
ATOM 903 N N . VAL A 1 126 ? 1.413 -10.546 6.716 1.00 83.56 126 VAL A N 1
ATOM 904 C CA . VAL A 1 126 ? 2.650 -10.771 5.962 1.00 83.56 126 VAL A CA 1
ATOM 905 C C . VAL A 1 126 ? 2.776 -9.738 4.849 1.00 83.56 126 VAL A C 1
ATOM 907 O O . VAL A 1 126 ? 1.823 -9.465 4.127 1.00 83.56 126 VAL A O 1
ATOM 910 N N . ASN A 1 127 ? 3.975 -9.173 4.705 1.00 77.94 127 ASN A N 1
ATOM 911 C CA . ASN A 1 127 ? 4.285 -8.253 3.615 1.00 77.94 127 ASN A CA 1
ATOM 912 C C . ASN A 1 127 ? 4.237 -8.986 2.266 1.00 77.94 127 ASN A C 1
ATOM 914 O O . ASN A 1 127 ? 4.751 -10.104 2.160 1.00 77.94 127 ASN A O 1
ATOM 918 N N . GLY A 1 128 ? 3.657 -8.350 1.255 1.00 75.75 128 GLY A N 1
ATOM 919 C CA . GLY A 1 128 ? 3.563 -8.917 -0.081 1.00 75.75 128 GLY A CA 1
ATOM 920 C C . GLY A 1 128 ? 4.909 -8.988 -0.817 1.00 75.75 128 GLY A C 1
ATOM 921 O O . GLY A 1 128 ? 5.970 -8.643 -0.280 1.00 75.75 128 GLY A O 1
ATOM 922 N N . SER A 1 129 ? 4.875 -9.528 -2.034 1.00 82.81 129 SER A N 1
ATOM 923 C CA . SER A 1 129 ? 6.075 -9.877 -2.819 1.00 82.81 129 SER A CA 1
ATOM 924 C C . SER A 1 129 ? 6.152 -9.173 -4.171 1.00 82.81 129 SER A C 1
ATOM 926 O O . SER A 1 129 ? 7.136 -9.347 -4.897 1.00 82.81 129 SER A O 1
ATOM 928 N N . LEU A 1 130 ? 5.152 -8.357 -4.503 1.00 85.25 130 LEU A N 1
ATOM 929 C CA . LEU A 1 130 ? 5.072 -7.701 -5.799 1.00 85.25 130 LEU A CA 1
ATOM 930 C C . LEU A 1 130 ? 6.037 -6.521 -5.886 1.00 85.25 130 LEU A C 1
ATOM 932 O O . LEU A 1 130 ? 6.663 -6.351 -6.930 1.00 85.25 130 LEU A O 1
ATOM 936 N N . LEU A 1 131 ? 6.255 -5.773 -4.798 1.00 84.19 131 LEU A N 1
ATOM 937 C CA . LEU A 1 131 ? 7.243 -4.687 -4.804 1.00 84.19 131 LEU A CA 1
ATOM 938 C C . LEU A 1 131 ? 8.665 -5.165 -5.159 1.00 84.19 131 LEU A C 1
ATOM 940 O O . LEU A 1 131 ? 9.235 -4.617 -6.100 1.00 84.19 131 LEU A O 1
ATOM 944 N N . PRO A 1 132 ? 9.250 -6.196 -4.513 1.00 82.31 132 PRO A N 1
ATOM 945 C CA . PRO A 1 132 ? 10.558 -6.709 -4.922 1.00 82.31 132 PRO A CA 1
ATOM 946 C C . PRO A 1 132 ? 10.610 -7.172 -6.383 1.00 82.31 132 PRO A C 1
ATOM 948 O O . PRO A 1 132 ? 11.608 -6.936 -7.061 1.00 82.31 132 PRO A O 1
ATOM 951 N N . ALA A 1 133 ? 9.541 -7.804 -6.882 1.00 83.75 133 ALA A N 1
ATOM 952 C CA . ALA A 1 133 ? 9.467 -8.255 -8.270 1.00 83.75 133 ALA A CA 1
ATOM 953 C C . ALA A 1 133 ? 9.446 -7.077 -9.257 1.00 83.75 133 ALA A C 1
ATOM 955 O O . ALA A 1 133 ? 10.156 -7.104 -10.258 1.00 83.75 133 ALA A O 1
ATOM 956 N N . MET A 1 134 ? 8.690 -6.019 -8.953 1.00 84.12 134 MET A N 1
ATOM 957 C CA . MET A 1 134 ? 8.651 -4.798 -9.762 1.00 84.12 134 MET A CA 1
ATOM 958 C C . MET A 1 134 ? 10.021 -4.117 -9.819 1.00 84.12 134 MET A C 1
ATOM 960 O O . MET A 1 134 ? 10.471 -3.725 -10.896 1.00 84.12 134 MET A O 1
ATOM 964 N N . LEU A 1 135 ? 10.709 -4.037 -8.678 1.00 81.12 135 LEU A N 1
ATOM 965 C CA . LEU A 1 135 ? 12.039 -3.434 -8.569 1.00 81.12 135 LEU A CA 1
ATOM 966 C C . LEU A 1 135 ? 13.122 -4.213 -9.326 1.00 81.12 135 LEU A C 1
ATOM 968 O O . LEU A 1 135 ? 14.094 -3.615 -9.771 1.00 81.12 135 LEU A O 1
ATOM 972 N N . ALA A 1 136 ? 12.95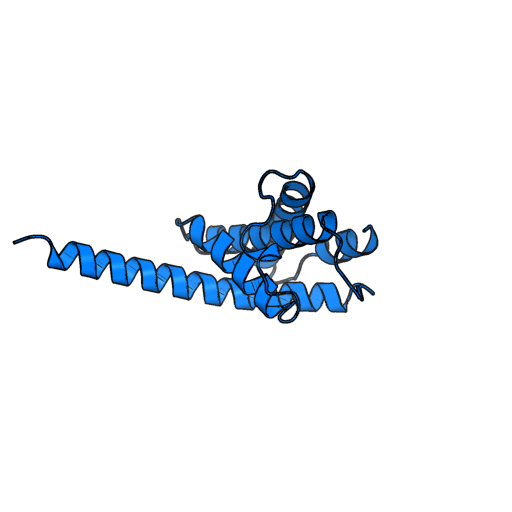4 -5.525 -9.508 1.00 74.50 136 ALA A N 1
ATOM 973 C CA . ALA A 1 136 ? 13.870 -6.353 -10.294 1.00 74.50 136 ALA A CA 1
ATOM 974 C C . ALA A 1 136 ? 13.716 -6.175 -11.818 1.00 74.50 136 ALA A C 1
ATOM 976 O O . ALA A 1 136 ? 14.558 -6.653 -12.576 1.00 74.50 136 ALA A O 1
ATOM 977 N N . THR A 1 137 ? 12.638 -5.530 -12.276 1.00 67.81 137 THR A N 1
ATOM 978 C CA . THR A 1 137 ? 12.295 -5.411 -13.707 1.00 67.81 137 THR A CA 1
ATOM 979 C C . THR A 1 137 ? 12.475 -4.016 -14.302 1.00 67.81 137 THR A C 1
ATOM 981 O O . THR A 1 137 ? 12.259 -3.862 -15.506 1.00 67.81 137 THR A O 1
ATOM 984 N N . GLY A 1 138 ? 12.839 -3.009 -13.502 1.00 58.28 138 GLY A N 1
ATOM 985 C CA . GLY A 1 138 ? 12.962 -1.621 -13.966 1.00 58.28 138 GLY A CA 1
ATOM 986 C C . GLY A 1 138 ? 14.267 -0.936 -13.616 1.00 58.28 138 GLY A C 1
ATOM 987 O O . GLY A 1 138 ? 15.244 -1.635 -13.270 1.00 58.28 138 GLY A O 1
#

pLDDT: mean 81.56, std 12.98, range [46.69, 96.06]

Radius of gyration: 15.79 Å; chains: 1; bounding box: 47×44×32 Å

Secondary structure (DSSP, 8-state):
--HHHHHHHHHHHHHHHHHHHHHHHHHHHHHHHHHHTTTT---SS--HHHHHHHHHHHHHHHHHHHHHTT---HHHHHHHHHHHHHHH-TTT-SHHHHS--TTSHHHHHHHHHHHHHHHHHHHHS---SHHHHHHT--

Foldseek 3Di:
DPPPVVVVVVVVVVVVLVVLLQVLLVVLLVLLLVLCVVQPFDDPDDDLLRLLLQLLLQLLLLVLVCVLVVPPDSVSSNSSSLSNVCSNCVPVPDPSSVCRVCVDPSSPNSNVLNNVQNNCCSVPVDGDNVSSVVSVVD

Organism: NCBI:txid2547399

Sequence (138 aa):
MNGSWFRANRAAAQSASTASAHQIASIVATLGLSAIMRSEYQPCSLSADMTATLAGYLYGFSAAICTAWAIADQGVAMDAGCLAIALIYPRIAGTQWANPESDSAAFHRGADAGRADGEQYVTSGVNGSLLPAMLATG